Protein AF-A6EKZ0-F1 (afdb_monomer)

Mean predicted aligned error: 6.35 Å

Sequence (168 aa):
QKTTLLVQIADNSGLIAPSYLLTVKDGGLEVLSFYRPSAGAQDERYSRGINRVGGAGYLVDNDFFVTNVNAKVYLVKRQKDEERIQGHFLMMSPDRQTIAFLIGDSIYQVHYTTDDTYVQKLAVNAPKQIPAVYEWIQENYAFEKNKKGISFLKYKDDDRVVDISEFK

Nearest PDB structures (foldseek):
  8qqu-assembly1_D  TM=7.108E-01  e=2.673E+00  Escherichia coli
  2j04-assembly2_C  TM=3.891E-01  e=1.428E-01  Saccharomyces cerevisiae
  6p2o-assembly2_B  TM=4.519E-01  e=8.664E-01  Streptomyces rapamycinicus NRRL 5491
  5fkt-assembly1_A  TM=3.883E-01  e=4.407E-01  Cellvibrio japonicus Ueda107
  5cux-assembly1_A  TM=1.958E-01  e=2.526E+00  Trypanosoma cruzi

Solvent-accessible surface area (backbone atoms only — not comparable to full-atom values): 10052 Å² total; per-residue (Å²): 126,82,50,74,46,83,47,64,54,91,67,88,85,82,62,76,45,60,33,36,42,42,35,40,49,97,91,41,82,46,79,44,73,73,76,76,88,61,74,36,94,48,43,79,81,39,30,75,35,80,40,74,55,77,89,55,22,33,33,38,36,57,41,32,38,31,35,64,88,78,63,51,74,32,66,40,69,46,90,44,88,57,24,52,41,72,29,47,82,67,52,63,38,97,86,62,52,19,44,33,23,43,36,92,69,26,36,45,32,31,26,46,88,76,64,50,68,50,77,36,72,57,62,93,84,57,60,88,51,67,73,56,33,55,58,50,44,68,74,41,39,41,75,44,63,47,99,85,67,52,52,42,72,38,81,54,66,90,82,64,81,73,64,77,79,77,79,116

Structure (mmCIF, N/CA/C/O backbone):
data_AF-A6EKZ0-F1
#
_entry.id   AF-A6EKZ0-F1
#
loop_
_atom_site.group_PDB
_atom_site.id
_atom_site.type_symbol
_atom_site.label_atom_id
_atom_site.label_alt_id
_atom_site.label_comp_id
_atom_site.label_asym_id
_atom_site.label_entity_id
_atom_site.label_seq_id
_atom_site.pdbx_PDB_ins_code
_atom_site.Cartn_x
_atom_site.Cartn_y
_atom_site.Cartn_z
_atom_site.occupancy
_atom_site.B_iso_or_equiv
_atom_site.auth_seq_id
_atom_site.auth_comp_id
_atom_site.auth_asym_id
_atom_site.auth_atom_id
_atom_site.pdbx_PDB_model_num
ATOM 1 N N . GLN A 1 1 ? -21.443 10.760 20.482 1.00 54.19 1 GLN A N 1
ATOM 2 C CA . GLN A 1 1 ? -20.322 11.152 19.600 1.00 54.19 1 GLN A CA 1
ATOM 3 C C . GLN A 1 1 ? -19.474 9.910 19.363 1.00 54.19 1 GLN A C 1
ATOM 5 O O . GLN A 1 1 ? -19.181 9.235 20.339 1.00 54.19 1 GLN A O 1
ATOM 10 N N . LYS A 1 2 ? -19.170 9.554 18.109 1.00 73.75 2 LYS A N 1
ATOM 11 C CA . LYS A 1 2 ? -18.222 8.472 17.792 1.00 73.75 2 LYS A CA 1
ATOM 12 C C . LYS A 1 2 ? -16.896 9.141 17.460 1.00 73.75 2 LYS A C 1
ATOM 14 O O . LYS A 1 2 ? -16.827 9.858 16.466 1.00 73.75 2 LYS A O 1
ATOM 19 N N . THR A 1 3 ? -15.904 8.972 18.321 1.00 84.38 3 THR A N 1
ATOM 20 C CA . THR A 1 3 ? -14.565 9.533 18.121 1.00 84.38 3 THR A CA 1
ATOM 21 C C . THR A 1 3 ? -13.606 8.377 17.927 1.00 84.38 3 THR A C 1
ATOM 23 O O . THR A 1 3 ? -13.575 7.471 18.759 1.00 84.38 3 THR A O 1
ATOM 26 N N . THR A 1 4 ? -12.831 8.426 16.848 1.00 90.19 4 THR A N 1
ATOM 27 C CA . THR A 1 4 ? -11.786 7.449 16.551 1.00 90.19 4 THR A CA 1
ATOM 28 C C . THR A 1 4 ? -10.456 8.172 16.379 1.00 90.19 4 THR A C 1
ATOM 30 O O . THR A 1 4 ? -10.391 9.191 15.694 1.00 90.19 4 THR A O 1
ATOM 33 N N . LEU A 1 5 ? -9.402 7.645 16.997 1.00 92.56 5 LEU A N 1
ATOM 34 C CA . LEU A 1 5 ? -8.040 8.155 16.920 1.00 92.56 5 LEU A CA 1
ATOM 35 C C . LEU A 1 5 ? -7.134 7.082 16.318 1.00 92.56 5 LEU A C 1
ATOM 37 O O . LEU A 1 5 ? -7.111 5.952 16.798 1.00 92.56 5 LEU A O 1
ATOM 41 N N . LEU A 1 6 ? -6.371 7.451 15.291 1.00 94.50 6 LEU A N 1
ATOM 42 C CA . LEU A 1 6 ? -5.232 6.675 14.811 1.00 94.50 6 LEU A CA 1
ATOM 43 C C . LEU A 1 6 ? -3.985 7.207 15.520 1.00 94.50 6 LEU A C 1
ATOM 45 O O . LEU A 1 6 ? -3.643 8.379 15.361 1.00 94.50 6 LEU A O 1
ATOM 49 N N . VAL A 1 7 ? -3.341 6.370 16.329 1.00 94.06 7 VAL A N 1
ATOM 50 C CA . VAL A 1 7 ? -2.211 6.764 17.178 1.00 94.06 7 VAL A CA 1
ATOM 51 C C . VAL A 1 7 ? -1.032 5.825 16.982 1.00 94.06 7 VAL A C 1
ATOM 53 O O . VAL A 1 7 ? -1.213 4.639 16.719 1.00 94.06 7 VAL A O 1
ATOM 56 N N . GLN A 1 8 ? 0.174 6.349 17.160 1.00 92.19 8 GLN A N 1
ATOM 57 C CA . GLN A 1 8 ? 1.407 5.574 17.224 1.00 92.19 8 GLN A CA 1
ATOM 58 C C . GLN A 1 8 ? 2.118 5.938 18.517 1.00 92.19 8 GLN A C 1
ATOM 60 O O . GLN A 1 8 ? 2.215 7.116 18.869 1.00 92.19 8 GLN A O 1
ATOM 65 N N . ILE A 1 9 ? 2.563 4.923 19.250 1.00 88.44 9 ILE A N 1
ATOM 66 C CA . ILE A 1 9 ? 3.301 5.139 20.493 1.00 88.44 9 ILE A CA 1
ATOM 67 C C . ILE A 1 9 ? 4.685 5.674 20.126 1.00 88.44 9 ILE A C 1
ATOM 69 O O . ILE A 1 9 ? 5.324 5.158 19.217 1.00 88.44 9 ILE A O 1
ATOM 73 N N . ALA A 1 10 ? 5.149 6.719 20.810 1.00 79.62 10 ALA A N 1
ATOM 74 C CA . ALA A 1 10 ? 6.532 7.150 20.667 1.00 79.62 10 ALA A CA 1
ATOM 75 C C . ALA A 1 10 ? 7.446 6.070 21.261 1.00 79.62 10 ALA A C 1
ATOM 77 O O . ALA A 1 10 ? 7.316 5.737 22.438 1.00 79.62 10 ALA A O 1
ATOM 78 N N . ASP A 1 11 ? 8.348 5.527 20.450 1.00 73.81 11 ASP A N 1
ATOM 79 C CA . ASP A 1 11 ? 9.315 4.522 20.876 1.00 73.81 11 ASP A CA 1
ATOM 80 C C . ASP A 1 11 ? 10.731 4.958 20.488 1.00 73.81 11 ASP A C 1
ATOM 82 O O . ASP A 1 11 ? 10.964 5.444 19.382 1.00 73.81 11 ASP A O 1
ATOM 86 N N . ASN A 1 12 ? 11.663 4.778 21.421 1.00 69.94 12 ASN A N 1
ATOM 87 C CA . ASN A 1 12 ? 13.087 5.073 21.263 1.00 69.94 12 ASN A CA 1
ATOM 88 C C . ASN A 1 12 ? 13.944 3.793 21.291 1.00 69.94 12 ASN A C 1
ATOM 90 O O . ASN A 1 12 ? 15.169 3.882 21.313 1.00 69.94 12 ASN A O 1
ATOM 94 N N . SER A 1 13 ? 13.324 2.607 21.318 1.00 74.06 13 SER A N 1
ATOM 95 C CA . SER A 1 13 ? 14.017 1.313 21.372 1.00 74.06 13 SER A CA 1
ATOM 96 C C . SER A 1 13 ? 14.694 0.913 20.053 1.00 74.06 13 SER A C 1
ATOM 98 O O . SER A 1 13 ? 15.506 -0.009 20.035 1.00 74.06 13 SER A O 1
ATOM 100 N N . GLY A 1 14 ? 14.361 1.598 18.953 1.00 66.19 14 GLY A N 1
ATOM 101 C CA . GLY A 1 14 ? 14.776 1.235 17.596 1.00 66.19 14 GLY A CA 1
ATOM 102 C C . GLY A 1 14 ? 13.864 0.202 16.924 1.00 66.19 14 GLY A C 1
ATOM 103 O O . GLY A 1 14 ? 14.027 -0.050 15.734 1.00 66.19 14 GLY A O 1
ATOM 104 N N . LEU A 1 15 ? 12.886 -0.354 17.648 1.00 71.44 15 LEU A N 1
ATOM 105 C CA . LEU A 1 15 ? 11.863 -1.234 17.087 1.00 71.44 15 LEU A CA 1
ATOM 106 C C . LEU A 1 15 ? 10.791 -0.433 16.331 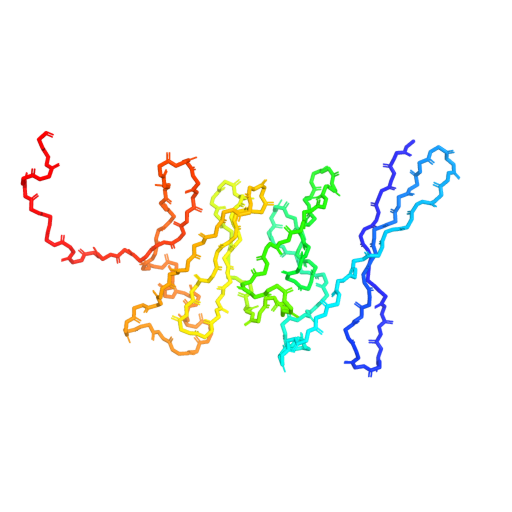1.00 71.44 15 LEU A C 1
ATOM 108 O O . LEU A 1 15 ? 10.617 0.773 16.522 1.00 71.44 15 LEU A O 1
ATOM 112 N N . ILE A 1 16 ? 10.043 -1.123 15.466 1.00 75.75 16 ILE A N 1
ATOM 113 C CA . ILE A 1 16 ? 8.890 -0.536 14.775 1.00 75.75 16 ILE A CA 1
ATOM 114 C C . ILE A 1 16 ? 7.829 -0.203 15.824 1.00 75.75 16 ILE A C 1
ATOM 116 O O . ILE A 1 16 ? 7.236 -1.091 16.441 1.00 75.75 16 ILE A O 1
ATOM 120 N N . ALA A 1 17 ? 7.602 1.091 16.022 1.00 84.12 17 ALA A N 1
ATOM 121 C CA . ALA A 1 17 ? 6.702 1.569 17.050 1.00 84.12 17 ALA A CA 1
ATOM 122 C C . ALA A 1 17 ? 5.248 1.136 16.768 1.00 84.12 17 ALA A C 1
ATOM 124 O O . ALA A 1 17 ? 4.742 1.344 15.659 1.00 84.12 17 ALA A O 1
ATOM 125 N N . PRO A 1 18 ? 4.537 0.567 17.756 1.00 89.25 18 PRO A N 1
ATOM 126 C CA . PRO A 1 18 ? 3.206 0.029 17.534 1.00 89.25 18 PRO A CA 1
ATOM 127 C C . PRO A 1 18 ? 2.185 1.143 17.286 1.00 89.25 18 PRO A C 1
ATOM 129 O O . PRO A 1 18 ? 2.194 2.195 17.936 1.00 89.25 18 PRO A O 1
ATOM 132 N N . SER A 1 19 ? 1.261 0.866 16.367 1.00 94.31 19 SER A N 1
ATOM 133 C CA . SER A 1 19 ? 0.150 1.752 16.023 1.00 94.31 19 SER A CA 1
ATOM 134 C C . SER A 1 19 ? -1.188 1.142 16.436 1.00 94.31 19 SER A C 1
ATOM 136 O O . SER A 1 19 ? -1.370 -0.078 16.391 1.00 94.31 19 SER A O 1
ATOM 138 N N . TYR A 1 20 ? -2.146 1.993 16.803 1.00 94.69 20 TYR A N 1
ATOM 139 C CA . TYR A 1 20 ? -3.470 1.589 17.273 1.00 94.69 20 TYR A CA 1
ATOM 140 C C . TYR A 1 20 ? -4.582 2.457 16.690 1.00 94.69 20 TYR A C 1
ATOM 142 O O . TYR A 1 20 ? -4.389 3.640 16.403 1.00 94.69 20 TYR A O 1
ATOM 150 N N . LEU A 1 21 ? -5.772 1.870 16.579 1.00 94.00 21 LEU A N 1
ATOM 151 C CA . LEU A 1 21 ? -7.025 2.584 16.381 1.00 94.00 21 LEU A CA 1
ATOM 152 C C . LEU A 1 21 ? -7.808 2.561 17.697 1.00 94.00 21 LEU A C 1
ATOM 154 O O . LEU A 1 21 ? -8.184 1.493 18.178 1.00 94.00 21 LEU A O 1
ATOM 158 N N . LEU A 1 22 ? -8.045 3.732 18.280 1.00 94.31 22 LEU A N 1
ATOM 159 C CA . LEU A 1 22 ? -8.788 3.901 19.528 1.00 94.31 22 LEU A CA 1
ATOM 160 C C . LEU A 1 22 ? -10.160 4.476 19.205 1.00 94.31 22 LEU A C 1
ATOM 162 O O . LEU A 1 22 ? -10.233 5.572 18.659 1.00 94.31 22 LEU A O 1
ATOM 166 N N . THR A 1 23 ? -11.242 3.780 19.537 1.00 91.62 23 THR A N 1
ATOM 167 C CA . THR A 1 23 ? -12.609 4.251 19.285 1.00 91.62 23 THR A CA 1
ATOM 168 C C . THR A 1 23 ? -13.395 4.332 20.581 1.00 91.62 23 THR A C 1
ATOM 170 O O . THR A 1 23 ? -13.457 3.366 21.331 1.00 91.62 23 THR A O 1
ATOM 173 N N . VAL A 1 24 ? -14.035 5.475 20.832 1.00 90.56 24 VAL A N 1
ATOM 174 C CA . VAL A 1 24 ? -14.997 5.621 21.929 1.00 90.56 24 VAL A CA 1
ATOM 175 C C . VAL A 1 24 ? -16.405 5.486 21.367 1.00 90.56 24 VAL A C 1
ATOM 177 O O . VAL A 1 24 ? -16.838 6.300 20.540 1.00 90.56 24 VAL A O 1
ATOM 180 N N . LYS A 1 25 ? -17.122 4.457 21.817 1.00 87.44 25 LYS A N 1
ATOM 181 C CA . LYS A 1 25 ? -18.486 4.146 21.388 1.00 87.44 25 LYS A CA 1
ATOM 182 C C . LYS A 1 25 ? -19.306 3.672 22.586 1.00 87.44 25 LYS A C 1
ATOM 184 O O . LYS A 1 25 ? -18.864 2.822 23.344 1.00 87.44 25 LYS A O 1
ATOM 189 N N . ASP A 1 26 ? -20.491 4.256 22.758 1.00 87.56 26 ASP A N 1
ATOM 190 C CA . ASP A 1 26 ? -21.459 3.888 23.804 1.00 87.56 26 ASP A CA 1
ATOM 191 C C . ASP A 1 26 ? -20.865 3.878 25.232 1.00 87.56 26 ASP A C 1
ATOM 193 O O . ASP A 1 26 ? -21.242 3.079 26.081 1.00 87.56 26 ASP A O 1
ATOM 197 N N . GLY A 1 27 ? -19.910 4.781 25.496 1.00 85.62 27 GLY A N 1
ATOM 198 C CA . GLY A 1 27 ? -19.204 4.889 26.780 1.00 85.62 27 GLY A CA 1
ATOM 199 C C . GLY A 1 27 ? -18.043 3.904 26.967 1.00 85.62 27 GLY A C 1
ATOM 200 O O . GLY A 1 27 ? -17.308 4.031 27.943 1.00 85.62 27 GLY A O 1
ATOM 201 N N . GLY A 1 28 ? -17.839 2.968 26.035 1.00 89.62 28 GLY A N 1
ATOM 202 C CA . GLY A 1 28 ? -16.710 2.039 26.011 1.00 89.62 28 GLY A CA 1
ATOM 203 C C . GLY A 1 28 ? -15.552 2.527 25.138 1.00 89.62 28 GLY A C 1
ATOM 204 O O . GLY A 1 28 ? -15.761 3.213 24.134 1.00 89.62 28 GLY A O 1
ATOM 205 N N . LEU A 1 29 ? -14.328 2.154 25.524 1.00 91.81 29 LEU A N 1
ATOM 206 C CA . LEU A 1 29 ? -13.119 2.314 24.716 1.00 91.81 29 LEU A CA 1
ATOM 207 C C . LEU A 1 29 ? -12.801 0.988 24.016 1.00 91.81 29 LEU A C 1
ATOM 209 O O . LEU A 1 29 ? -12.522 -0.014 24.670 1.00 91.81 29 LEU A O 1
ATOM 213 N N . GLU A 1 30 ? -12.797 1.006 22.690 1.00 92.19 30 GLU A N 1
ATOM 214 C CA . GLU A 1 30 ? -12.323 -0.082 21.841 1.00 92.19 30 GLU A CA 1
ATOM 215 C C . GLU A 1 30 ? -10.915 0.249 21.335 1.00 92.19 30 GLU A C 1
ATOM 217 O O . GLU A 1 30 ? -10.657 1.356 20.856 1.00 92.19 30 GLU A O 1
ATOM 222 N N . VAL A 1 31 ? -9.999 -0.713 21.433 1.00 92.25 31 VAL A N 1
ATOM 223 C CA . VAL A 1 31 ? -8.599 -0.576 21.013 1.00 92.25 31 VAL A CA 1
ATOM 224 C C . VAL A 1 31 ? -8.287 -1.676 20.008 1.00 92.25 31 VAL A C 1
ATOM 226 O O . VAL A 1 31 ? -8.390 -2.857 20.329 1.00 92.25 31 VAL A O 1
ATOM 229 N N . LEU A 1 32 ? -7.880 -1.296 18.800 1.00 91.44 32 LEU A N 1
ATOM 230 C CA . LEU A 1 32 ? -7.403 -2.215 17.767 1.00 91.44 32 LEU A CA 1
ATOM 231 C C . LEU A 1 32 ? -5.911 -1.983 17.547 1.00 91.44 32 LEU A C 1
ATOM 233 O O . LEU A 1 32 ? -5.493 -0.852 17.318 1.00 91.44 32 LEU A O 1
ATOM 237 N N . SER A 1 33 ? -5.111 -3.045 17.606 1.00 93.00 33 SER A N 1
ATOM 238 C CA . SER A 1 33 ? -3.682 -2.987 17.289 1.00 93.00 33 SER A CA 1
ATOM 239 C C . SER A 1 33 ? -3.453 -3.237 15.799 1.00 93.00 33 SER A C 1
ATOM 241 O O . SER A 1 33 ? -3.989 -4.195 15.240 1.00 93.00 33 SER A O 1
ATOM 243 N N . PHE A 1 34 ? -2.632 -2.404 15.158 1.00 94.19 34 PHE A N 1
ATOM 244 C CA . PHE A 1 34 ? -2.152 -2.632 13.795 1.00 94.19 34 PHE A CA 1
ATOM 245 C C . PHE A 1 34 ? -0.931 -3.551 13.817 1.00 94.19 34 PHE A C 1
ATOM 247 O O . PHE A 1 34 ? 0.200 -3.123 13.591 1.00 94.19 34 PHE A O 1
ATOM 254 N N . TYR A 1 35 ? -1.163 -4.828 14.111 1.00 92.38 35 TYR A N 1
ATOM 255 C CA . TYR A 1 35 ? -0.107 -5.831 14.168 1.00 92.38 35 TYR A CA 1
ATOM 256 C C . TYR A 1 35 ? -0.419 -7.022 13.266 1.00 92.38 35 TYR A C 1
ATOM 258 O O . TYR A 1 35 ? -1.477 -7.643 13.357 1.00 92.38 35 TYR A O 1
ATOM 266 N N . ARG A 1 36 ? 0.544 -7.353 12.408 1.00 92.12 36 ARG A N 1
ATOM 267 C CA . ARG A 1 36 ? 0.584 -8.581 11.618 1.00 92.12 36 ARG A CA 1
ATOM 268 C C . ARG A 1 36 ? 2.037 -9.070 11.606 1.00 92.12 36 ARG A C 1
ATOM 270 O O . ARG A 1 36 ? 2.900 -8.299 11.186 1.00 92.12 36 ARG A O 1
ATOM 277 N N . PRO A 1 37 ? 2.332 -10.310 12.039 1.00 93.06 37 PRO A N 1
ATOM 278 C CA . PRO A 1 37 ? 3.693 -10.841 12.017 1.00 93.06 37 PRO A CA 1
ATOM 279 C C . PRO A 1 37 ? 4.321 -10.761 10.623 1.00 93.06 37 PRO A C 1
ATOM 281 O O . PRO A 1 37 ? 3.630 -10.908 9.609 1.00 93.06 37 PRO A O 1
ATOM 284 N N . SER A 1 38 ? 5.626 -10.518 10.570 1.00 94.12 38 SER A N 1
ATOM 285 C CA . SER A 1 38 ? 6.392 -10.434 9.331 1.00 94.12 38 SER A CA 1
ATOM 286 C C . SER A 1 38 ? 7.809 -10.955 9.554 1.00 94.12 38 SER A C 1
ATOM 288 O O . SER A 1 38 ? 8.370 -10.784 10.636 1.00 94.12 38 SER A O 1
ATOM 290 N N . ALA A 1 39 ? 8.354 -11.609 8.533 1.00 95.06 39 ALA A N 1
ATOM 291 C CA . ALA A 1 39 ? 9.729 -12.096 8.465 1.00 95.06 39 ALA A CA 1
ATOM 292 C C . ALA A 1 39 ? 10.537 -11.371 7.369 1.00 95.06 39 ALA A C 1
ATOM 294 O O . ALA A 1 39 ? 11.536 -11.893 6.873 1.00 95.06 39 ALA A O 1
ATOM 295 N N . GLY A 1 40 ? 10.090 -10.180 6.954 1.00 93.81 40 GLY A N 1
ATOM 296 C CA . GLY A 1 40 ? 10.721 -9.402 5.894 1.00 93.81 40 GLY A CA 1
ATOM 297 C C . GLY A 1 40 ? 12.093 -8.877 6.310 1.00 93.81 40 GLY A C 1
ATOM 298 O O . GLY A 1 40 ? 12.237 -8.173 7.307 1.00 93.81 40 GLY A O 1
ATOM 299 N N . ALA A 1 41 ? 13.117 -9.177 5.509 1.00 93.81 41 ALA A N 1
ATOM 300 C CA . ALA A 1 41 ? 14.505 -8.832 5.825 1.00 93.81 41 ALA A CA 1
ATOM 301 C C . ALA A 1 41 ? 14.781 -7.317 5.919 1.00 93.81 41 ALA A C 1
ATOM 303 O O . ALA A 1 41 ? 15.800 -6.914 6.475 1.00 93.81 41 ALA A O 1
ATOM 304 N N . GLN A 1 42 ? 13.916 -6.472 5.352 1.00 93.00 42 GLN A N 1
ATOM 305 C CA . GLN A 1 42 ? 14.026 -5.012 5.385 1.00 93.00 42 GLN A CA 1
ATOM 306 C C . GLN A 1 42 ? 12.801 -4.354 6.043 1.00 93.00 42 GLN A C 1
ATOM 308 O O . GLN A 1 42 ? 12.520 -3.183 5.778 1.00 93.00 42 GLN A O 1
ATOM 313 N N . ASP A 1 43 ? 12.088 -5.065 6.925 1.00 90.56 43 ASP A N 1
ATOM 314 C CA . ASP A 1 43 ? 10.907 -4.531 7.612 1.00 90.56 43 ASP A CA 1
ATOM 315 C C . ASP A 1 43 ? 11.199 -3.205 8.318 1.00 90.56 43 ASP A C 1
ATOM 317 O O . ASP A 1 43 ? 10.449 -2.253 8.129 1.00 90.56 43 ASP A O 1
ATOM 321 N N . GLU A 1 44 ? 12.315 -3.083 9.039 1.00 87.44 44 GLU A N 1
ATOM 322 C CA . GLU A 1 44 ? 12.714 -1.835 9.714 1.00 87.44 44 GLU A CA 1
ATOM 323 C C . GLU A 1 44 ? 12.912 -0.660 8.742 1.00 87.44 44 GLU A C 1
ATOM 325 O O . GLU A 1 44 ? 12.660 0.503 9.063 1.00 87.44 44 GLU A O 1
ATOM 330 N N . ARG A 1 45 ? 13.352 -0.946 7.512 1.00 89.25 45 ARG A N 1
ATOM 331 C CA . ARG A 1 45 ? 13.592 0.083 6.497 1.00 89.25 45 ARG A CA 1
ATOM 332 C C . ARG A 1 45 ? 12.285 0.646 5.948 1.00 89.25 45 ARG A C 1
ATOM 334 O O . ARG A 1 45 ? 12.228 1.853 5.674 1.00 89.25 45 ARG A O 1
ATOM 341 N N . TYR A 1 46 ? 11.285 -0.213 5.751 1.00 90.38 46 TYR A N 1
ATOM 342 C CA . TYR A 1 46 ? 10.044 0.108 5.040 1.00 90.38 46 TYR A CA 1
ATOM 343 C C . TYR A 1 46 ? 8.830 0.312 5.960 1.00 90.38 46 TYR A C 1
ATOM 345 O O . TYR A 1 46 ? 7.880 0.983 5.562 1.00 90.38 46 TYR A O 1
ATOM 353 N N . SER A 1 47 ? 8.885 -0.169 7.202 1.00 86.44 47 SER A N 1
ATOM 354 C CA . SER A 1 47 ? 7.849 0.006 8.229 1.00 86.44 47 SER A CA 1
ATOM 355 C C . SER A 1 47 ? 8.135 1.269 9.037 1.00 86.44 47 SER A C 1
ATOM 357 O O . SER A 1 47 ? 8.871 1.258 10.021 1.00 86.44 47 SER A O 1
ATOM 359 N N . ARG A 1 48 ? 7.622 2.404 8.558 1.00 82.00 48 ARG A N 1
ATOM 360 C CA . ARG A 1 48 ? 7.876 3.734 9.143 1.00 82.00 48 ARG A CA 1
ATOM 361 C C . ARG A 1 48 ? 6.739 4.220 10.047 1.00 82.00 48 ARG A C 1
ATOM 363 O O . ARG A 1 48 ? 6.648 5.415 10.313 1.00 82.00 48 ARG A O 1
ATOM 370 N N . GLY A 1 49 ? 5.876 3.318 10.502 1.00 89.94 49 GLY A N 1
ATOM 371 C CA . GLY A 1 49 ? 4.675 3.632 11.258 1.00 89.94 49 GLY A CA 1
ATOM 372 C C . GLY A 1 49 ? 3.573 4.204 10.372 1.00 89.94 49 GLY A C 1
ATOM 373 O O . GLY A 1 49 ? 3.311 3.714 9.268 1.00 89.94 49 GLY A O 1
ATOM 374 N N . ILE A 1 50 ? 2.912 5.250 10.863 1.00 93.12 50 ILE A N 1
ATOM 375 C CA . ILE A 1 50 ? 1.804 5.920 10.181 1.00 93.12 50 ILE A CA 1
ATOM 376 C C . ILE A 1 50 ? 2.340 6.892 9.123 1.00 93.12 50 ILE A C 1
ATOM 378 O O . ILE A 1 50 ? 2.922 7.930 9.436 1.00 93.12 50 ILE A O 1
ATOM 382 N N . ASN A 1 51 ? 2.052 6.609 7.855 1.00 92.19 51 ASN A N 1
ATOM 383 C CA . ASN A 1 51 ? 2.355 7.474 6.722 1.00 92.19 51 ASN A CA 1
ATOM 384 C C . ASN A 1 51 ? 1.062 8.012 6.095 1.00 92.19 51 ASN A C 1
ATOM 386 O O . ASN A 1 51 ? 0.180 7.251 5.701 1.00 92.19 51 ASN A O 1
ATOM 390 N N . ARG A 1 52 ? 0.927 9.335 5.978 1.00 92.44 52 ARG A N 1
ATOM 391 C CA . ARG A 1 52 ? -0.226 9.948 5.310 1.00 92.44 52 ARG A CA 1
ATOM 392 C C . ARG A 1 52 ? -0.061 9.870 3.792 1.00 92.44 52 ARG A C 1
ATOM 394 O O . ARG A 1 52 ? 0.799 10.533 3.222 1.00 92.44 52 ARG A O 1
ATOM 401 N N . VAL A 1 53 ? -0.973 9.173 3.120 1.00 90.81 53 VAL A N 1
ATOM 402 C CA . VAL A 1 53 ? -0.979 9.038 1.655 1.00 90.81 53 VAL A CA 1
ATOM 403 C C . VAL A 1 53 ? -1.990 10.010 1.034 1.00 90.81 53 VAL A C 1
ATOM 405 O O . VAL A 1 53 ? -3.108 9.678 0.632 1.00 90.81 53 VAL A O 1
ATOM 408 N N . GLY A 1 54 ? -1.596 11.285 1.018 1.00 82.25 54 GLY A N 1
ATOM 409 C CA . GLY A 1 54 ? -2.392 12.384 0.471 1.00 82.25 54 GLY A CA 1
ATOM 410 C C . GLY A 1 54 ? -3.723 12.606 1.205 1.00 82.25 54 GLY A C 1
ATOM 411 O O . GLY A 1 54 ? -3.789 12.645 2.436 1.00 82.25 54 GLY A O 1
ATOM 412 N N . GLY A 1 55 ? -4.798 12.807 0.435 1.00 86.50 55 GLY A N 1
ATOM 413 C CA . GLY A 1 55 ? -6.164 12.967 0.954 1.00 86.50 55 GLY A CA 1
ATOM 414 C C . GLY A 1 55 ? -6.951 11.659 1.093 1.00 86.50 55 GLY A C 1
ATOM 415 O O . GLY A 1 55 ? -8.106 11.700 1.513 1.00 86.50 55 GLY A O 1
ATOM 416 N N . ALA A 1 56 ? -6.371 10.519 0.702 1.00 90.19 56 ALA A N 1
ATOM 417 C CA . ALA A 1 56 ? -7.059 9.229 0.685 1.00 90.19 56 ALA A CA 1
ATOM 418 C C . ALA A 1 56 ? -7.125 8.586 2.077 1.00 90.19 56 ALA A C 1
ATOM 420 O O . ALA A 1 56 ? -8.160 8.043 2.471 1.00 90.19 56 ALA A O 1
ATOM 421 N N . GLY A 1 57 ? -6.030 8.663 2.830 1.00 94.94 57 GLY A N 1
ATOM 422 C CA . GLY A 1 57 ? -5.919 7.972 4.103 1.00 94.94 57 GLY A CA 1
ATOM 423 C C . GLY A 1 57 ? -4.495 7.891 4.622 1.00 94.94 57 GLY A C 1
ATOM 424 O O . GLY A 1 57 ? -3.630 8.700 4.277 1.00 94.94 57 GLY A O 1
ATOM 425 N N . TYR A 1 58 ? -4.281 6.880 5.448 1.00 95.88 58 TYR A N 1
ATOM 426 C CA . TYR A 1 58 ? -3.036 6.598 6.135 1.00 95.88 58 TYR A CA 1
ATOM 427 C C . TYR A 1 58 ? -2.627 5.160 5.854 1.00 95.88 58 TYR A C 1
ATOM 429 O O . TYR A 1 58 ? -3.435 4.242 5.964 1.00 95.88 58 TYR A O 1
ATOM 437 N N . LEU A 1 59 ? -1.371 4.967 5.490 1.00 96.06 59 LEU A N 1
ATOM 438 C CA . LEU A 1 59 ? -0.743 3.669 5.361 1.00 96.06 59 LEU A CA 1
ATOM 439 C C . LEU A 1 59 ? 0.038 3.396 6.646 1.00 96.06 59 LEU A C 1
ATOM 441 O O . LEU A 1 59 ? 0.873 4.207 7.032 1.00 96.06 59 LEU A O 1
ATOM 445 N N . VAL A 1 60 ? -0.239 2.281 7.310 1.00 96.00 60 VAL A N 1
ATOM 446 C CA . VAL A 1 60 ? 0.454 1.874 8.536 1.00 96.00 60 VAL A CA 1
ATOM 447 C C . VAL A 1 60 ? 1.377 0.721 8.187 1.00 96.00 60 VAL A C 1
ATOM 449 O O . VAL A 1 60 ? 0.916 -0.375 7.844 1.00 96.00 60 VAL A O 1
ATOM 452 N N . ASP A 1 61 ? 2.678 1.009 8.218 1.00 94.12 61 ASP A N 1
ATOM 453 C CA . ASP A 1 61 ? 3.762 0.064 7.939 1.00 94.12 61 ASP A CA 1
ATOM 454 C C . ASP A 1 61 ? 3.563 -0.752 6.644 1.00 94.12 61 ASP A C 1
ATOM 456 O O . ASP A 1 61 ? 3.875 -1.932 6.579 1.00 94.12 61 ASP A O 1
ATOM 460 N N . ASN A 1 62 ? 2.963 -0.176 5.605 1.00 95.12 62 ASN A N 1
ATOM 461 C CA . ASN A 1 62 ? 2.642 -0.866 4.347 1.00 95.12 62 ASN A CA 1
ATOM 462 C C . ASN A 1 62 ? 1.716 -2.104 4.441 1.00 95.12 62 ASN A C 1
ATOM 464 O O . ASN A 1 62 ? 1.491 -2.753 3.424 1.00 95.12 62 ASN A O 1
ATOM 468 N N . ASP A 1 63 ? 1.158 -2.430 5.609 1.00 95.75 63 ASP A N 1
ATOM 469 C CA . ASP A 1 63 ? 0.293 -3.610 5.805 1.00 95.75 63 ASP A CA 1
ATOM 470 C C . ASP A 1 63 ? -1.180 -3.247 5.949 1.00 95.75 63 ASP A C 1
ATOM 472 O O . ASP A 1 63 ? -2.058 -4.062 5.664 1.00 95.75 63 ASP A O 1
ATOM 476 N N . PHE A 1 64 ? -1.455 -2.037 6.427 1.00 96.75 64 PHE A N 1
ATOM 477 C CA . PHE A 1 64 ? -2.809 -1.581 6.685 1.00 96.75 64 PHE A CA 1
ATOM 478 C C . PHE A 1 64 ? -3.038 -0.243 6.011 1.00 96.75 64 PHE A C 1
ATOM 480 O O . PHE A 1 64 ? -2.217 0.666 6.120 1.00 96.75 64 PHE A O 1
ATOM 487 N N . PHE A 1 65 ? -4.185 -0.100 5.362 1.00 96.88 65 PHE A N 1
ATOM 488 C CA . PHE A 1 65 ? -4.644 1.172 4.836 1.00 96.88 65 PHE A CA 1
ATOM 489 C C . PHE A 1 65 ? -5.889 1.628 5.594 1.00 96.88 65 PHE A C 1
ATOM 491 O O . PHE A 1 65 ? -6.907 0.938 5.621 1.00 96.88 65 PHE A O 1
ATOM 498 N N . VAL A 1 66 ? -5.804 2.798 6.221 1.00 95.94 66 VAL A N 1
ATOM 499 C CA . VAL A 1 66 ? -6.888 3.430 6.974 1.00 95.94 66 VAL A CA 1
ATOM 500 C C . VAL A 1 66 ? -7.431 4.589 6.155 1.00 95.94 66 VAL A C 1
ATOM 502 O O . VAL A 1 66 ? -6.745 5.581 5.919 1.00 95.94 66 VAL A O 1
ATOM 505 N N . THR A 1 67 ? -8.678 4.480 5.715 1.00 94.00 67 THR A N 1
ATOM 506 C CA . THR A 1 67 ? -9.329 5.544 4.937 1.00 94.00 67 THR A CA 1
ATOM 507 C C . THR A 1 67 ? -9.621 6.779 5.792 1.00 94.00 67 THR A C 1
ATOM 509 O O . THR A 1 67 ? -10.040 6.675 6.943 1.00 94.00 67 THR A O 1
ATOM 512 N N . ASN A 1 68 ? -9.449 7.970 5.214 1.00 89.62 68 ASN A N 1
ATOM 513 C CA . ASN A 1 68 ? -9.583 9.227 5.959 1.00 89.62 68 ASN A CA 1
ATOM 514 C C . ASN A 1 68 ? -11.038 9.569 6.348 1.00 89.62 68 ASN A C 1
ATOM 516 O O . ASN A 1 68 ? -11.274 10.274 7.319 1.00 89.62 68 ASN A O 1
ATOM 520 N N . VAL A 1 69 ? -12.027 9.103 5.575 1.00 85.50 69 VAL A N 1
ATOM 521 C CA . VAL A 1 69 ? -13.427 9.557 5.710 1.00 85.50 69 VAL A CA 1
ATOM 522 C C . VAL A 1 69 ? -14.192 8.803 6.795 1.00 85.50 69 VAL A C 1
ATOM 524 O O . VAL A 1 69 ? -14.937 9.411 7.555 1.00 85.50 69 VAL A O 1
ATOM 527 N N . ASN A 1 70 ? -14.049 7.479 6.858 1.00 87.06 70 ASN A N 1
ATOM 528 C CA . ASN A 1 70 ? -14.825 6.635 7.773 1.00 87.06 70 ASN A CA 1
ATOM 529 C C . ASN A 1 70 ? -13.947 5.750 8.668 1.00 87.06 70 ASN A C 1
ATOM 531 O O . ASN A 1 70 ? -14.473 4.851 9.321 1.00 87.06 70 ASN A O 1
ATOM 535 N N . ALA A 1 71 ? -12.629 5.989 8.677 1.00 88.44 71 ALA A N 1
ATOM 536 C CA . ALA A 1 71 ? -11.645 5.213 9.427 1.00 88.44 71 ALA A CA 1
ATOM 537 C C . ALA A 1 71 ? -11.702 3.697 9.150 1.00 88.44 71 ALA A C 1
ATOM 539 O O . ALA A 1 71 ? -11.243 2.898 9.966 1.00 88.44 71 ALA A O 1
ATOM 540 N N . LYS A 1 72 ? -12.249 3.274 7.999 1.00 92.00 72 LYS A N 1
ATOM 541 C CA . LYS A 1 72 ? -12.257 1.861 7.622 1.00 92.00 72 LYS A CA 1
ATOM 542 C C . LYS A 1 72 ? -10.831 1.408 7.347 1.00 92.00 72 LYS A C 1
ATOM 544 O O . LYS A 1 72 ? -10.112 2.058 6.582 1.00 92.00 72 LYS A O 1
ATOM 549 N N . VAL A 1 73 ? -10.478 0.289 7.967 1.00 94.38 73 VAL A N 1
ATOM 550 C CA . VAL A 1 73 ? -9.186 -0.378 7.842 1.00 94.38 73 VAL A CA 1
ATOM 551 C C . VAL A 1 73 ? -9.280 -1.465 6.779 1.00 94.38 73 VAL A C 1
ATOM 553 O O . VAL A 1 73 ? -10.221 -2.259 6.777 1.00 94.38 73 VAL A O 1
ATOM 556 N N . TYR A 1 74 ? -8.288 -1.505 5.901 1.00 96.62 74 TYR A N 1
ATOM 557 C CA . TYR A 1 74 ? -8.076 -2.555 4.915 1.00 96.62 74 TYR A CA 1
ATOM 558 C C . TYR A 1 74 ? -6.717 -3.198 5.150 1.00 96.62 74 TYR A C 1
ATOM 560 O O . TYR A 1 74 ? -5.746 -2.497 5.441 1.00 96.62 74 TYR A O 1
ATOM 568 N N . LEU A 1 75 ? -6.647 -4.519 4.998 1.00 96.81 75 LEU A N 1
ATOM 569 C CA . LEU A 1 75 ? -5.368 -5.199 4.851 1.00 96.81 75 LEU A CA 1
ATOM 570 C C . LEU A 1 75 ? -4.846 -4.913 3.448 1.00 96.81 75 LEU A C 1
ATOM 572 O O . LEU A 1 75 ? -5.569 -5.059 2.468 1.00 96.81 75 LEU A O 1
ATOM 576 N N . VAL A 1 76 ? -3.593 -4.498 3.352 1.00 97.69 76 VAL A N 1
ATOM 577 C CA . VAL A 1 76 ? -2.907 -4.396 2.072 1.00 97.69 76 VAL A CA 1
ATOM 578 C C . VAL A 1 76 ? -2.326 -5.772 1.775 1.00 97.69 76 VAL A C 1
ATOM 580 O O . VAL A 1 76 ? -1.532 -6.312 2.549 1.00 97.69 76 VAL A O 1
ATOM 583 N N . LYS A 1 77 ? -2.742 -6.374 0.661 1.00 98.12 77 LYS A N 1
ATOM 584 C CA . LYS A 1 77 ? -2.206 -7.664 0.233 1.00 98.12 77 LYS A CA 1
ATOM 585 C C . LYS A 1 77 ? -0.700 -7.579 0.006 1.00 98.12 77 LYS A C 1
ATOM 587 O O . LYS A 1 77 ? -0.223 -6.834 -0.852 1.00 98.12 77 LYS A O 1
ATOM 592 N N . ARG A 1 78 ? 0.045 -8.381 0.763 1.00 97.56 78 ARG A N 1
ATOM 593 C CA . ARG A 1 78 ? 1.499 -8.486 0.650 1.00 97.56 78 ARG A CA 1
ATOM 594 C C . ARG A 1 78 ? 1.889 -9.154 -0.666 1.00 97.56 78 ARG A C 1
ATOM 596 O O . ARG A 1 78 ? 1.120 -9.928 -1.228 1.00 97.56 78 ARG A O 1
ATOM 603 N N . GLN A 1 79 ? 3.092 -8.849 -1.148 1.00 96.12 79 GLN A N 1
ATOM 604 C CA . GLN A 1 79 ? 3.652 -9.525 -2.321 1.00 96.12 79 GLN A CA 1
ATOM 605 C C . GLN A 1 79 ? 4.035 -10.979 -2.001 1.00 96.12 79 GLN A C 1
ATOM 607 O O . GLN A 1 79 ? 3.882 -11.855 -2.848 1.00 96.12 79 GLN A O 1
ATOM 612 N N . LYS A 1 80 ? 4.504 -11.217 -0.772 1.00 96.31 80 LYS A N 1
ATOM 613 C CA . LYS A 1 80 ? 4.715 -12.533 -0.165 1.00 96.31 80 LYS A CA 1
ATOM 614 C C . LYS A 1 80 ? 4.013 -12.538 1.186 1.00 96.31 80 LYS A C 1
ATOM 616 O O . LYS A 1 80 ? 4.148 -11.574 1.932 1.00 96.31 80 LYS A O 1
ATOM 621 N N . ASP A 1 81 ? 3.246 -13.567 1.510 1.00 95.06 81 ASP A N 1
ATOM 622 C CA . ASP A 1 81 ? 2.330 -13.515 2.657 1.00 95.06 81 ASP A CA 1
ATOM 623 C C . ASP A 1 81 ? 3.042 -13.360 4.010 1.00 95.06 81 ASP A C 1
ATOM 625 O O . ASP A 1 81 ? 2.516 -12.726 4.934 1.00 95.06 81 ASP A O 1
ATOM 629 N N . GLU A 1 82 ?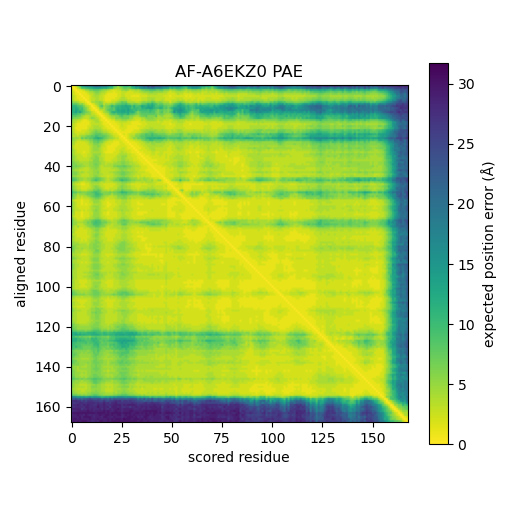 4.256 -13.890 4.102 1.00 96.31 82 GLU A N 1
ATOM 630 C CA . GLU A 1 82 ? 5.131 -13.887 5.267 1.00 96.31 82 GLU A CA 1
ATOM 631 C C . GLU A 1 82 ? 5.958 -12.604 5.428 1.00 96.31 82 GLU A C 1
ATOM 633 O O . GLU A 1 82 ? 6.447 -12.338 6.525 1.00 96.31 82 GLU A O 1
ATOM 638 N N . GLU A 1 83 ? 6.068 -11.772 4.389 1.00 95.12 83 GLU A N 1
ATOM 639 C CA . GLU A 1 83 ? 6.867 -10.542 4.405 1.00 95.12 83 GLU A CA 1
ATOM 640 C C . GLU A 1 83 ? 5.975 -9.317 4.217 1.00 95.12 83 GLU A C 1
ATOM 642 O O . GLU A 1 83 ? 5.209 -9.216 3.257 1.00 95.12 83 GLU A O 1
ATOM 647 N N . ARG A 1 84 ? 6.131 -8.315 5.082 1.00 95.06 84 ARG A N 1
ATOM 648 C CA . ARG A 1 84 ? 5.589 -6.981 4.827 1.00 95.06 84 ARG A CA 1
ATOM 649 C C . ARG A 1 84 ? 6.027 -6.486 3.456 1.00 95.06 84 ARG A C 1
ATOM 651 O O . ARG A 1 84 ? 7.043 -6.925 2.918 1.00 95.06 84 ARG A O 1
ATOM 658 N N . ILE A 1 85 ? 5.302 -5.540 2.873 1.00 96.75 85 ILE A N 1
ATOM 659 C CA . ILE A 1 85 ? 5.712 -4.995 1.576 1.00 96.75 85 ILE A CA 1
ATOM 660 C C . ILE A 1 85 ? 7.050 -4.257 1.734 1.00 96.75 85 ILE A C 1
ATOM 662 O O . ILE A 1 85 ? 7.115 -3.181 2.334 1.00 96.75 85 ILE A O 1
ATOM 666 N N . GLN A 1 86 ? 8.104 -4.840 1.154 1.00 95.81 86 GLN A N 1
ATOM 667 C CA . GLN A 1 86 ? 9.489 -4.357 1.187 1.00 95.81 86 GLN A CA 1
ATOM 668 C C . GLN A 1 86 ? 9.719 -3.231 0.161 1.00 95.81 86 GLN A C 1
ATOM 670 O O . GLN A 1 86 ? 10.595 -3.315 -0.699 1.00 95.81 86 GLN A O 1
ATOM 675 N N . GLY A 1 87 ? 8.870 -2.202 0.191 1.00 94.88 87 GLY A N 1
ATOM 676 C CA . GLY A 1 87 ? 8.834 -1.158 -0.829 1.00 94.88 87 GLY A CA 1
ATOM 677 C C . GLY A 1 87 ? 8.552 0.231 -0.285 1.00 94.88 87 GLY A C 1
ATOM 678 O O . GLY A 1 87 ? 7.952 0.408 0.775 1.00 94.88 87 GLY A O 1
ATOM 679 N N . HIS A 1 88 ? 8.959 1.240 -1.049 1.00 93.69 88 HIS A N 1
ATOM 680 C CA . HIS A 1 88 ? 8.572 2.619 -0.779 1.00 93.69 88 HIS A CA 1
ATOM 681 C C . HIS A 1 88 ? 7.188 2.890 -1.361 1.00 93.69 88 HIS A C 1
ATOM 683 O O . HIS A 1 88 ? 6.942 2.580 -2.526 1.00 93.69 88 HIS A O 1
ATOM 689 N N . PHE A 1 89 ? 6.294 3.502 -0.579 1.00 94.00 89 PHE A N 1
ATOM 690 C CA . PHE A 1 89 ? 5.051 4.048 -1.121 1.00 94.00 89 PHE A CA 1
ATOM 691 C C . PHE A 1 89 ? 5.377 5.020 -2.260 1.00 94.00 89 PHE A C 1
ATOM 693 O O . PHE A 1 89 ? 6.121 5.981 -2.068 1.00 94.00 89 PHE A O 1
ATOM 700 N N . LEU A 1 90 ? 4.831 4.750 -3.441 1.00 93.62 90 LEU A N 1
ATOM 701 C CA . LEU A 1 90 ? 5.089 5.516 -4.649 1.00 93.62 90 LEU A CA 1
ATOM 702 C C . LEU A 1 90 ? 3.997 6.570 -4.856 1.00 93.62 90 LEU A C 1
ATOM 704 O O . LEU A 1 90 ? 4.251 7.771 -4.825 1.00 93.62 90 LEU A O 1
ATOM 708 N N . MET A 1 91 ? 2.769 6.100 -5.065 1.00 94.19 91 MET A N 1
ATOM 709 C CA . MET A 1 91 ? 1.588 6.928 -5.288 1.00 94.19 91 MET A CA 1
ATOM 710 C C . MET A 1 91 ? 0.314 6.086 -5.172 1.00 94.19 91 MET A C 1
ATOM 712 O O . MET A 1 91 ? 0.366 4.862 -5.028 1.00 94.19 91 MET A O 1
ATOM 716 N N . MET A 1 92 ? -0.840 6.743 -5.265 1.00 95.69 92 MET A N 1
ATOM 717 C CA . MET A 1 92 ? -2.131 6.077 -5.429 1.00 95.69 92 MET A CA 1
ATOM 718 C C . MET A 1 92 ? -2.705 6.337 -6.818 1.00 95.69 92 MET A C 1
ATOM 720 O O . MET A 1 92 ? -2.393 7.350 -7.442 1.00 95.69 92 MET A O 1
ATOM 724 N N . SER A 1 93 ? -3.588 5.448 -7.268 1.00 95.88 93 SER A N 1
ATOM 725 C CA . SER A 1 93 ? -4.407 5.685 -8.456 1.00 95.88 93 SER A CA 1
ATOM 726 C C . SER A 1 93 ? -5.302 6.925 -8.304 1.00 95.88 93 SER A C 1
ATOM 728 O O . SER A 1 93 ? -5.625 7.324 -7.180 1.00 95.88 93 SER A O 1
ATOM 730 N N . PRO A 1 94 ? -5.768 7.528 -9.417 1.00 93.94 94 PRO A N 1
ATOM 731 C CA . PRO A 1 94 ? -6.642 8.702 -9.380 1.00 93.94 94 PRO A CA 1
ATOM 732 C C . PRO A 1 94 ? -7.951 8.473 -8.613 1.00 93.94 94 PRO A C 1
ATOM 734 O O . PRO A 1 94 ? -8.428 9.366 -7.917 1.00 93.94 94 PRO A O 1
ATOM 737 N N . ASP A 1 95 ? -8.506 7.260 -8.698 1.00 94.25 95 ASP A N 1
ATOM 738 C CA . ASP A 1 95 ? -9.689 6.829 -7.937 1.00 94.25 95 ASP A CA 1
ATOM 739 C C . ASP A 1 95 ? -9.381 6.474 -6.471 1.00 94.25 95 ASP A C 1
ATOM 741 O O . ASP A 1 95 ? -10.297 6.210 -5.693 1.00 94.25 95 ASP A O 1
ATOM 745 N N . ARG A 1 96 ? -8.102 6.525 -6.073 1.00 94.75 96 ARG A N 1
ATOM 746 C CA . ARG A 1 96 ? -7.595 6.246 -4.725 1.00 94.75 96 ARG A CA 1
ATOM 747 C C . ARG A 1 96 ? -7.923 4.838 -4.235 1.00 94.75 96 ARG A C 1
ATOM 749 O O . ARG A 1 96 ?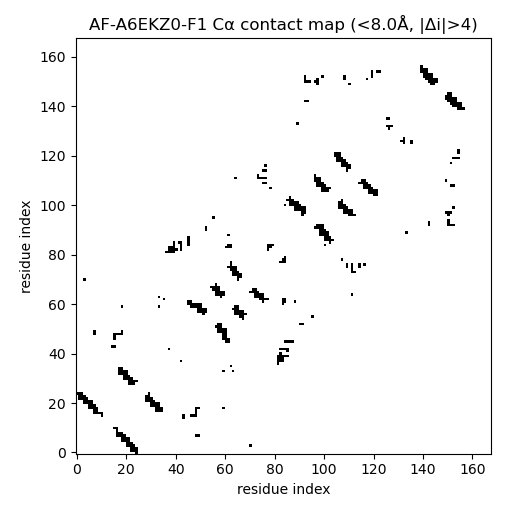 -8.090 4.651 -3.030 1.00 94.75 96 ARG A O 1
ATOM 756 N N . GLN A 1 97 ? -8.018 3.859 -5.133 1.00 95.50 97 GLN A N 1
ATOM 757 C CA . GLN A 1 97 ? -8.295 2.460 -4.780 1.00 95.50 97 GLN A CA 1
ATOM 758 C C . GLN A 1 97 ? -7.089 1.528 -4.949 1.00 95.50 97 GLN A C 1
ATOM 760 O O . GLN A 1 97 ? -7.052 0.466 -4.331 1.00 95.50 97 GLN A O 1
ATOM 765 N N . THR A 1 98 ? -6.073 1.944 -5.706 1.00 97.88 98 THR A N 1
ATOM 766 C CA . THR A 1 98 ? -4.823 1.204 -5.894 1.00 97.88 98 THR A CA 1
ATOM 767 C C . THR A 1 98 ? -3.665 1.946 -5.241 1.00 97.88 98 THR A C 1
ATOM 769 O O . THR A 1 98 ? -3.488 3.145 -5.458 1.00 97.88 98 THR A O 1
ATOM 772 N N . ILE A 1 99 ? -2.859 1.233 -4.456 1.00 97.56 99 ILE A N 1
ATOM 773 C CA . ILE A 1 99 ? -1.618 1.729 -3.850 1.00 97.56 99 ILE A CA 1
ATOM 774 C C . ILE A 1 99 ? -0.448 1.129 -4.623 1.00 97.56 99 ILE A C 1
ATOM 776 O O . ILE A 1 99 ? -0.389 -0.089 -4.789 1.00 97.56 99 ILE A O 1
ATOM 780 N N . ALA A 1 100 ? 0.474 1.969 -5.088 1.00 97.25 100 ALA A N 1
ATOM 781 C CA . ALA A 1 100 ? 1.688 1.546 -5.772 1.00 97.25 100 ALA A CA 1
ATOM 782 C C . ALA A 1 100 ? 2.900 1.644 -4.837 1.00 97.25 100 ALA A C 1
ATOM 784 O O . ALA A 1 100 ? 3.075 2.640 -4.131 1.00 97.25 100 ALA A O 1
ATOM 785 N N . PHE A 1 101 ? 3.754 0.627 -4.877 1.00 96.56 101 PHE A N 1
ATOM 786 C CA . PHE A 1 101 ? 4.986 0.505 -4.112 1.00 96.56 101 PHE A CA 1
ATOM 787 C C . PHE A 1 101 ? 6.162 0.282 -5.053 1.00 96.56 101 PHE A C 1
ATOM 789 O O . PHE A 1 101 ? 6.130 -0.634 -5.871 1.00 96.56 101 PHE A O 1
ATOM 796 N N . LEU A 1 102 ? 7.216 1.076 -4.907 1.00 95.38 102 LEU A N 1
ATOM 797 C CA . LEU A 1 102 ? 8.487 0.844 -5.581 1.00 95.38 102 LEU A CA 1
ATOM 798 C C . LEU A 1 102 ? 9.286 -0.215 -4.804 1.00 95.38 102 LEU A C 1
ATOM 800 O O . LEU A 1 102 ? 9.690 0.030 -3.663 1.00 95.38 102 LEU A O 1
ATOM 804 N N . ILE A 1 103 ? 9.506 -1.376 -5.424 1.00 94.06 103 ILE A N 1
ATOM 805 C CA . ILE A 1 103 ? 10.246 -2.524 -4.884 1.00 94.06 103 ILE A CA 1
ATOM 806 C C . ILE A 1 103 ? 11.364 -2.878 -5.866 1.00 94.06 103 ILE A C 1
ATOM 808 O O . ILE A 1 103 ? 11.114 -3.473 -6.917 1.00 94.06 103 ILE A O 1
ATOM 812 N N . GLY A 1 104 ? 12.602 -2.516 -5.522 1.00 90.69 104 GLY A N 1
ATOM 813 C CA . GLY A 1 104 ? 13.755 -2.735 -6.396 1.00 90.69 104 GLY A CA 1
ATOM 814 C C . GLY A 1 104 ? 13.563 -2.070 -7.762 1.00 90.69 104 GLY A C 1
ATOM 815 O O . GLY A 1 104 ? 13.427 -0.852 -7.843 1.00 90.69 104 GLY A O 1
ATOM 816 N N . ASP A 1 105 ? 13.537 -2.881 -8.818 1.00 91.62 105 ASP A N 1
ATOM 817 C CA . ASP A 1 105 ? 13.332 -2.498 -10.220 1.00 91.62 105 ASP A CA 1
ATOM 818 C C . ASP A 1 105 ? 11.880 -2.702 -10.698 1.00 91.62 105 ASP A C 1
ATOM 820 O O . ASP A 1 105 ? 11.609 -2.831 -11.894 1.00 91.62 105 ASP A O 1
ATOM 824 N N . SER A 1 106 ? 10.922 -2.749 -9.772 1.00 95.62 106 SER A N 1
ATOM 825 C CA . SER A 1 106 ? 9.515 -3.000 -10.079 1.00 95.62 106 SER A CA 1
ATOM 826 C C . SER A 1 106 ? 8.560 -2.155 -9.241 1.00 95.62 106 SER A C 1
ATOM 828 O O . SER A 1 106 ? 8.898 -1.649 -8.172 1.00 95.62 106 SER A O 1
ATOM 830 N N . ILE A 1 107 ? 7.335 -2.018 -9.736 1.00 97.56 107 ILE A N 1
ATOM 831 C CA . ILE A 1 107 ? 6.221 -1.360 -9.067 1.00 97.56 107 ILE A CA 1
ATOM 832 C C . ILE A 1 107 ? 5.193 -2.435 -8.724 1.00 97.56 107 ILE A C 1
ATOM 834 O O . ILE A 1 107 ? 4.502 -2.947 -9.609 1.00 97.56 107 ILE A O 1
ATOM 838 N N . TYR A 1 108 ? 5.084 -2.768 -7.443 1.00 98.44 108 TYR A N 1
ATOM 839 C CA . TYR A 1 108 ? 4.034 -3.636 -6.925 1.00 98.44 108 TYR A CA 1
ATOM 840 C C . TYR A 1 108 ? 2.803 -2.808 -6.580 1.00 98.44 108 TYR A C 1
ATOM 842 O O . TYR A 1 108 ? 2.899 -1.783 -5.910 1.00 98.44 108 TYR A O 1
ATOM 850 N N . GLN A 1 109 ? 1.640 -3.235 -7.051 1.00 98.50 109 GLN A N 1
ATOM 851 C CA . GLN A 1 109 ? 0.411 -2.464 -6.954 1.00 98.50 109 GLN A CA 1
ATOM 852 C C . GLN A 1 109 ? -0.692 -3.310 -6.357 1.00 98.50 109 GLN A C 1
ATOM 854 O O . GLN A 1 109 ? -0.871 -4.461 -6.752 1.00 98.50 109 GLN A O 1
ATOM 859 N N . VAL A 1 110 ? -1.440 -2.719 -5.431 1.00 98.44 110 VAL A N 1
ATOM 860 C CA . VAL A 1 110 ? -2.489 -3.404 -4.679 1.00 98.44 110 VAL A CA 1
ATOM 861 C C . VAL A 1 110 ? -3.763 -2.586 -4.733 1.00 98.44 110 VAL A C 1
ATOM 863 O O . VAL A 1 110 ? -3.806 -1.465 -4.222 1.00 98.44 110 VAL A O 1
ATOM 866 N N . HIS A 1 111 ? -4.809 -3.158 -5.316 1.00 98.25 111 HIS A N 1
ATOM 867 C CA . HIS A 1 111 ? -6.159 -2.635 -5.206 1.00 98.25 111 HIS A CA 1
ATOM 868 C C . HIS A 1 111 ? -6.765 -3.094 -3.875 1.00 98.25 111 HIS A C 1
ATOM 870 O O . HIS A 1 111 ? -7.284 -4.204 -3.760 1.00 98.25 111 HIS A O 1
ATOM 876 N N . TYR A 1 112 ? -6.665 -2.257 -2.841 1.00 96.25 112 TYR A N 1
ATOM 877 C CA . TYR A 1 112 ? -6.858 -2.673 -1.440 1.00 96.25 112 TYR A CA 1
ATOM 878 C C . TYR A 1 112 ? -8.300 -3.064 -1.080 1.00 96.25 112 TYR A C 1
ATOM 880 O O . TYR A 1 112 ? -8.553 -3.531 0.026 1.00 96.25 112 TYR A O 1
ATOM 888 N N . THR A 1 113 ? -9.269 -2.830 -1.969 1.00 94.69 113 THR A N 1
ATOM 889 C CA . THR A 1 113 ? -10.664 -3.232 -1.738 1.00 94.69 113 THR A CA 1
ATOM 890 C C . THR A 1 113 ? -10.991 -4.618 -2.292 1.00 94.69 113 THR A C 1
ATOM 892 O O . THR A 1 113 ? -11.941 -5.228 -1.808 1.00 94.69 113 THR A O 1
ATOM 895 N N . THR A 1 114 ? -10.237 -5.115 -3.283 1.00 97.00 114 THR A N 1
ATOM 896 C CA . THR A 1 114 ? -10.477 -6.428 -3.921 1.00 97.00 114 THR A CA 1
ATOM 897 C C . THR A 1 114 ? -9.288 -7.376 -3.849 1.00 97.00 114 THR A C 1
ATOM 899 O O . THR A 1 114 ? -9.404 -8.507 -4.315 1.00 97.00 114 THR A O 1
ATOM 902 N N . ASP A 1 115 ? -8.148 -6.927 -3.321 1.00 97.44 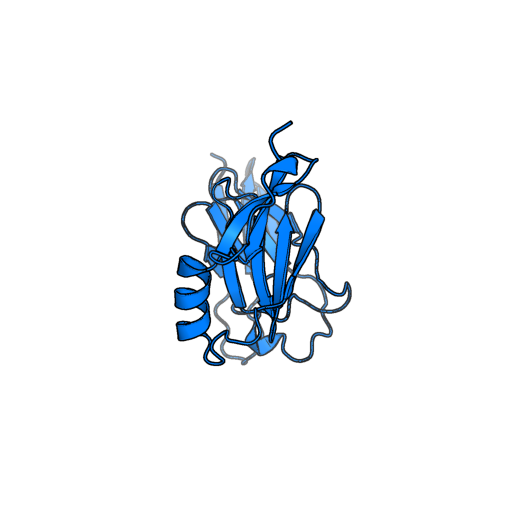115 ASP A N 1
ATOM 903 C CA . ASP A 1 115 ? -6.895 -7.684 -3.274 1.00 97.44 115 ASP A CA 1
ATOM 904 C C . ASP A 1 115 ? -6.356 -8.103 -4.657 1.00 97.44 115 ASP A C 1
ATOM 906 O O . ASP A 1 115 ? -5.495 -8.988 -4.772 1.00 97.44 115 ASP A O 1
ATOM 910 N N . ASP A 1 116 ? -6.836 -7.461 -5.726 1.00 98.19 116 ASP A N 1
ATOM 911 C CA . ASP A 1 116 ? -6.233 -7.579 -7.049 1.00 98.19 116 ASP A CA 1
ATOM 912 C C . ASP A 1 116 ? -4.882 -6.862 -7.045 1.00 98.19 116 ASP A C 1
ATOM 914 O O . ASP A 1 116 ? -4.746 -5.731 -6.566 1.00 98.19 116 ASP A O 1
ATOM 918 N N . THR A 1 117 ? -3.873 -7.527 -7.597 1.00 98.38 117 THR A N 1
ATOM 919 C CA . THR A 1 117 ? -2.503 -7.027 -7.616 1.00 98.38 117 THR A CA 1
ATOM 920 C C . THR A 1 117 ? -1.954 -6.992 -9.032 1.00 98.38 117 THR A C 1
ATOM 922 O O . THR A 1 117 ? -2.394 -7.730 -9.916 1.00 98.38 117 THR A O 1
ATOM 925 N N . TYR A 1 118 ? -0.982 -6.116 -9.253 1.00 98.25 118 TYR A N 1
ATOM 926 C CA . TYR A 1 118 ? -0.251 -6.034 -10.510 1.00 98.25 118 TYR A CA 1
ATOM 927 C C . TYR A 1 118 ? 1.203 -5.657 -10.232 1.00 98.25 118 TYR A C 1
ATOM 929 O O . TYR A 1 118 ? 1.482 -4.827 -9.368 1.00 98.25 118 TYR A O 1
ATOM 937 N N . VAL A 1 119 ? 2.132 -6.281 -10.953 1.00 98.00 119 VAL A N 1
ATOM 938 C CA . VAL A 1 119 ? 3.562 -5.964 -10.881 1.00 98.00 119 VAL A CA 1
ATOM 939 C C . VAL A 1 119 ? 3.986 -5.422 -12.235 1.00 98.00 119 VAL A C 1
ATOM 941 O O . VAL A 1 119 ? 3.898 -6.122 -13.240 1.00 98.00 119 VAL A O 1
ATOM 944 N N . GLN A 1 120 ? 4.476 -4.188 -12.249 1.00 95.62 120 GLN A N 1
ATOM 945 C CA . GLN A 1 120 ? 5.034 -3.546 -13.433 1.00 95.62 120 GLN A CA 1
ATOM 946 C C . GLN A 1 120 ? 6.549 -3.450 -13.271 1.00 95.62 120 GLN A C 1
ATOM 948 O O . GLN A 1 120 ? 7.019 -2.780 -12.358 1.00 95.62 120 GLN A O 1
ATOM 953 N N . LYS A 1 121 ? 7.329 -4.090 -14.145 1.00 95.00 121 LYS A N 1
ATOM 954 C CA . LYS A 1 121 ? 8.778 -3.844 -14.177 1.00 95.00 121 LYS A CA 1
ATOM 955 C C . LYS A 1 121 ? 9.046 -2.413 -14.635 1.00 95.00 121 LYS A C 1
ATOM 957 O O . LYS A 1 121 ? 8.341 -1.922 -15.523 1.00 95.00 121 LY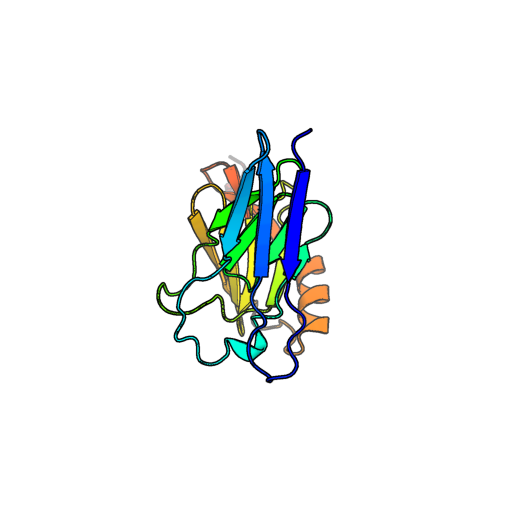S A O 1
ATOM 962 N N . LEU A 1 122 ? 10.052 -1.776 -14.041 1.00 92.88 122 LEU A N 1
ATOM 963 C CA . LEU A 1 122 ? 10.580 -0.521 -14.555 1.00 92.88 122 LEU A CA 1
ATOM 964 C C . LEU A 1 122 ? 11.230 -0.766 -15.920 1.00 92.88 122 LEU A C 1
ATOM 966 O O . LEU A 1 122 ? 11.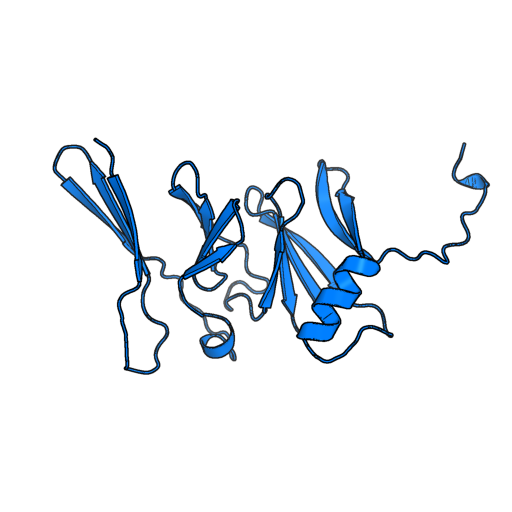804 -1.830 -16.165 1.00 92.88 122 LEU A O 1
ATOM 970 N N . ALA A 1 123 ? 11.133 0.214 -16.817 1.00 89.25 123 ALA A N 1
ATOM 971 C CA . ALA A 1 123 ? 11.842 0.144 -18.088 1.00 89.25 123 ALA A CA 1
ATOM 972 C C . ALA A 1 123 ? 13.363 0.171 -17.859 1.00 89.25 123 ALA A C 1
ATOM 974 O O . ALA A 1 123 ? 13.852 0.675 -16.848 1.00 89.25 123 ALA A O 1
ATOM 975 N N . VAL A 1 124 ? 14.123 -0.369 -18.814 1.00 85.50 124 VAL A N 1
ATOM 976 C CA . VAL A 1 124 ? 15.582 -0.564 -18.697 1.00 85.50 124 VAL A CA 1
ATOM 977 C C . VAL A 1 124 ? 16.340 0.755 -18.478 1.00 85.50 124 VAL A C 1
ATOM 979 O O . VAL A 1 124 ? 17.390 0.771 -17.841 1.00 85.50 124 VAL A O 1
ATOM 982 N N . ASN A 1 125 ? 15.800 1.860 -18.987 1.00 86.38 125 ASN A N 1
ATOM 983 C CA . ASN A 1 125 ? 16.346 3.211 -18.866 1.00 86.38 125 ASN A CA 1
ATOM 984 C C . ASN A 1 125 ? 15.875 3.964 -17.609 1.00 86.38 125 ASN A C 1
ATOM 986 O O . ASN A 1 125 ? 16.222 5.135 -17.453 1.00 86.38 125 ASN A O 1
ATOM 990 N N . ALA A 1 126 ? 15.104 3.329 -16.721 1.00 89.12 126 ALA A N 1
ATOM 991 C CA . ALA A 1 126 ? 14.666 3.966 -15.490 1.00 89.12 126 ALA A CA 1
ATOM 992 C C . ALA A 1 126 ? 15.875 4.381 -14.624 1.00 89.12 126 ALA A C 1
ATOM 994 O O . ALA A 1 126 ? 16.859 3.635 -14.520 1.00 89.12 126 ALA A O 1
ATOM 995 N N . PRO A 1 127 ? 15.816 5.548 -13.958 1.00 89.38 127 PRO A N 1
ATOM 996 C CA . PRO A 1 127 ? 16.827 5.942 -12.987 1.00 89.38 127 PRO A CA 1
ATOM 997 C C . PRO A 1 127 ? 16.996 4.901 -11.872 1.00 89.38 127 PRO A C 1
ATOM 999 O O . PRO A 1 127 ? 16.114 4.092 -11.602 1.00 89.38 127 PRO A O 1
ATOM 1002 N N . LYS A 1 128 ? 18.136 4.931 -11.175 1.00 85.88 128 LYS A N 1
ATOM 1003 C CA . LYS A 1 128 ? 18.395 4.026 -10.034 1.00 85.88 128 LYS A CA 1
ATOM 1004 C C . LYS A 1 128 ? 18.182 4.681 -8.673 1.00 85.88 128 LYS A C 1
ATOM 1006 O O . LYS A 1 128 ? 18.001 3.990 -7.674 1.00 85.88 128 LYS A O 1
ATOM 1011 N N . GLN A 1 129 ? 18.258 6.008 -8.613 1.00 86.62 129 GLN A N 1
ATOM 1012 C CA . GLN A 1 129 ? 18.059 6.747 -7.372 1.00 86.62 129 GLN A CA 1
ATOM 1013 C C . GLN A 1 129 ? 16.575 6.985 -7.148 1.00 86.62 129 GLN A C 1
ATOM 1015 O O . GLN A 1 129 ? 15.893 7.491 -8.033 1.00 86.62 129 GLN A O 1
ATOM 1020 N N . ILE A 1 130 ? 16.102 6.662 -5.946 1.00 84.38 130 ILE A N 1
ATOM 1021 C CA . ILE A 1 130 ? 14.681 6.688 -5.603 1.00 84.38 130 ILE A CA 1
ATOM 1022 C C . ILE A 1 130 ? 14.001 8.021 -5.987 1.00 84.38 130 ILE A C 1
ATOM 1024 O O . ILE A 1 130 ? 13.030 7.946 -6.732 1.00 84.38 130 ILE A O 1
ATOM 1028 N N . PRO A 1 131 ? 14.493 9.220 -5.598 1.00 87.38 131 PRO A N 1
ATOM 1029 C CA . PRO A 1 131 ? 13.859 10.485 -5.992 1.00 87.38 131 PRO A CA 1
ATOM 1030 C C . PRO A 1 131 ? 13.712 10.658 -7.511 1.00 87.38 131 PRO A C 1
ATOM 1032 O O . PRO A 1 131 ? 12.633 10.993 -7.985 1.00 87.38 131 PRO A O 1
ATOM 1035 N N . ALA A 1 132 ? 14.754 10.330 -8.278 1.00 88.94 132 ALA A N 1
ATOM 1036 C CA . ALA A 1 132 ? 14.717 10.404 -9.737 1.00 88.94 132 ALA A CA 1
ATOM 1037 C C . ALA A 1 132 ? 13.755 9.373 -10.354 1.00 88.94 132 ALA A C 1
ATOM 1039 O O . ALA A 1 132 ? 13.143 9.637 -11.384 1.00 88.94 132 ALA A O 1
ATOM 1040 N N . VAL A 1 133 ? 13.584 8.205 -9.721 1.00 90.81 133 VAL A N 1
ATOM 1041 C C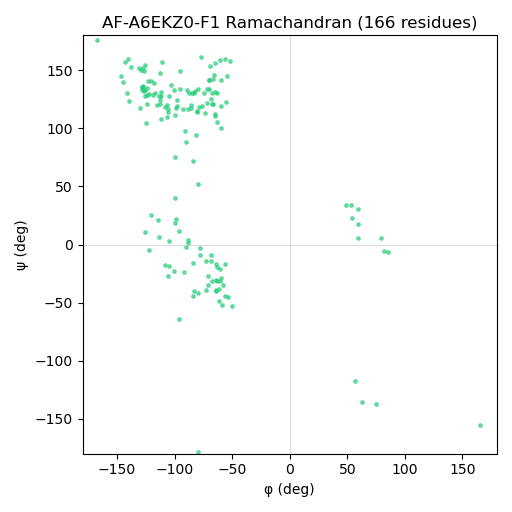A . VAL A 1 133 ? 12.582 7.212 -10.141 1.00 90.81 133 VAL A CA 1
ATOM 1042 C C . VAL A 1 133 ? 11.166 7.762 -9.981 1.00 90.81 133 VAL A C 1
ATOM 1044 O O . VAL A 1 133 ? 10.343 7.540 -10.862 1.00 90.81 133 VAL A O 1
ATOM 1047 N N . TYR A 1 134 ? 10.872 8.493 -8.898 1.00 89.06 134 TYR A N 1
ATOM 1048 C CA . TYR A 1 134 ? 9.553 9.108 -8.700 1.00 89.06 134 TYR A CA 1
ATOM 1049 C C . TYR A 1 134 ? 9.199 10.073 -9.834 1.00 89.06 134 TYR A C 1
ATOM 1051 O O . TYR A 1 134 ? 8.126 9.941 -10.420 1.00 89.06 134 TYR A O 1
ATOM 1059 N N . GLU A 1 135 ? 10.094 11.012 -10.142 1.00 90.19 135 GLU A N 1
ATOM 1060 C CA . GLU A 1 135 ? 9.899 12.006 -11.207 1.00 90.19 135 GLU A CA 1
ATOM 1061 C C . GLU A 1 135 ? 9.744 11.320 -12.568 1.00 90.19 135 GLU A C 1
ATOM 1063 O O . GLU A 1 135 ? 8.761 11.533 -13.275 1.00 90.19 135 GLU A O 1
ATOM 1068 N N . TRP A 1 136 ? 10.643 10.385 -12.881 1.00 92.19 136 TRP A N 1
ATOM 1069 C CA . TRP A 1 136 ? 10.602 9.652 -14.141 1.00 92.19 136 TRP A CA 1
ATOM 1070 C C . TRP A 1 136 ? 9.312 8.836 -14.312 1.00 92.19 136 TRP A C 1
ATOM 1072 O O . TRP A 1 136 ? 8.739 8.794 -15.401 1.00 92.19 136 TRP A O 1
ATOM 1082 N N . ILE A 1 137 ? 8.799 8.223 -13.239 1.00 92.81 137 ILE A N 1
ATOM 1083 C CA . ILE A 1 137 ? 7.521 7.504 -13.282 1.00 92.81 137 ILE A CA 1
ATOM 1084 C C . ILE A 1 137 ? 6.354 8.452 -13.586 1.00 92.81 137 ILE A C 1
ATOM 1086 O O . ILE A 1 137 ? 5.451 8.072 -14.329 1.00 92.81 137 ILE A O 1
ATOM 1090 N N . GLN A 1 138 ? 6.349 9.666 -13.031 1.00 90.44 138 GLN A N 1
ATOM 1091 C CA . GLN A 1 138 ? 5.277 10.637 -13.285 1.00 90.44 138 GLN A CA 1
ATOM 1092 C C . GLN A 1 138 ? 5.201 11.050 -14.761 1.00 90.44 138 GLN A C 1
ATOM 1094 O O . GLN A 1 138 ? 4.108 11.305 -15.263 1.00 90.44 138 GLN A O 1
ATOM 1099 N N . GLU A 1 139 ? 6.338 11.074 -15.453 1.00 90.69 139 GLU A N 1
ATOM 1100 C CA . GLU A 1 139 ? 6.424 11.417 -16.875 1.00 90.69 139 GLU A CA 1
ATOM 1101 C C . GLU A 1 139 ? 6.105 10.223 -17.787 1.00 90.69 139 GLU A C 1
ATOM 1103 O O . GLU A 1 139 ? 5.388 10.367 -18.774 1.00 90.69 139 GLU A O 1
ATOM 1108 N N . ASN A 1 140 ? 6.583 9.026 -17.432 1.00 93.31 140 ASN A N 1
ATOM 1109 C CA . ASN A 1 140 ? 6.626 7.877 -18.343 1.00 93.31 140 ASN A CA 1
ATOM 1110 C C . ASN A 1 140 ? 5.559 6.806 -18.061 1.00 93.31 140 ASN A C 1
ATOM 1112 O O . ASN A 1 140 ? 5.575 5.745 -18.679 1.00 93.31 140 ASN A O 1
ATOM 1116 N N . TYR A 1 141 ? 4.660 7.009 -17.092 1.00 94.62 141 TYR A N 1
ATOM 1117 C CA . TYR A 1 141 ? 3.634 6.021 -16.734 1.00 94.62 141 TYR A CA 1
ATOM 1118 C C . TYR A 1 141 ? 2.237 6.638 -16.743 1.00 94.62 141 TYR A C 1
ATOM 1120 O O . TYR A 1 141 ? 2.037 7.829 -16.504 1.00 94.62 141 TYR A O 1
ATOM 1128 N N . ALA A 1 142 ? 1.234 5.806 -17.019 1.00 95.06 142 ALA A N 1
ATOM 1129 C CA . ALA A 1 142 ? -0.177 6.145 -16.879 1.00 95.06 142 ALA A CA 1
ATOM 1130 C C . ALA A 1 142 ? -0.893 5.122 -16.026 1.00 95.06 142 ALA A C 1
ATOM 1132 O O . ALA A 1 142 ? -0.606 3.929 -16.064 1.00 95.06 142 ALA A O 1
ATOM 1133 N N . PHE A 1 143 ? -1.913 5.597 -15.329 1.00 95.69 143 PHE A N 1
ATOM 1134 C CA . PHE A 1 143 ? -2.934 4.724 -14.795 1.00 95.69 143 PHE A CA 1
ATOM 1135 C C . PHE A 1 143 ? -3.876 4.273 -15.911 1.00 95.69 143 PHE A C 1
ATOM 1137 O O . PHE A 1 143 ? -4.560 5.087 -16.529 1.00 95.69 143 PHE A O 1
ATOM 1144 N N . GLU A 1 144 ? -3.935 2.966 -16.130 1.00 95.94 144 GLU A N 1
ATOM 1145 C CA . GLU A 1 144 ? -4.832 2.320 -17.077 1.00 95.94 144 GLU A CA 1
ATOM 1146 C C . GLU A 1 144 ? -5.783 1.374 -16.356 1.00 95.94 144 GLU A C 1
ATOM 1148 O O . GLU A 1 144 ? -5.385 0.604 -15.476 1.00 95.94 144 GLU A O 1
ATOM 1153 N N . LYS A 1 145 ? -7.048 1.374 -16.778 1.00 96.69 145 LYS A N 1
ATOM 1154 C CA . LYS A 1 145 ? -8.029 0.420 -16.268 1.00 96.69 145 LYS A CA 1
ATOM 1155 C C . LYS A 1 145 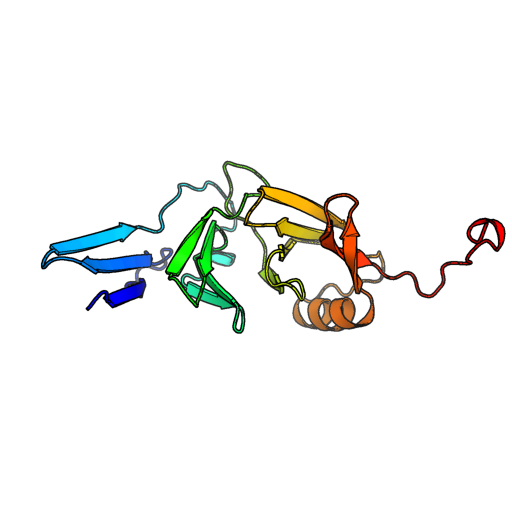? -7.866 -0.935 -16.946 1.00 96.69 145 LYS A C 1
ATOM 1157 O O . LYS A 1 145 ? -7.775 -1.030 -18.167 1.00 96.69 145 LYS A O 1
ATOM 1162 N N . ASN A 1 146 ? -7.872 -1.999 -16.155 1.00 94.88 146 ASN A N 1
ATOM 1163 C CA . ASN A 1 146 ? -7.982 -3.359 -16.671 1.00 94.88 146 ASN A CA 1
ATOM 1164 C C . ASN A 1 146 ? -9.446 -3.710 -17.022 1.00 94.88 146 ASN A C 1
ATOM 1166 O O . ASN A 1 146 ? -10.364 -2.912 -16.831 1.00 94.88 146 ASN A O 1
ATOM 1170 N N . LYS A 1 147 ? -9.689 -4.947 -17.477 1.00 94.81 147 LYS A N 1
ATOM 1171 C CA . LYS A 1 147 ? -11.038 -5.448 -17.821 1.00 94.81 147 LYS A CA 1
ATOM 1172 C C . LYS A 1 147 ? -12.032 -5.450 -16.648 1.00 94.81 147 LYS A C 1
ATOM 1174 O O . LYS A 1 147 ? -13.233 -5.476 -16.882 1.00 94.81 147 LYS A O 1
ATOM 1179 N N . LYS A 1 148 ? -11.547 -5.429 -15.402 1.00 95.50 148 LYS A N 1
ATOM 1180 C CA . LYS A 1 148 ? -12.366 -5.326 -14.182 1.00 95.50 148 LYS A CA 1
ATOM 1181 C C . LYS A 1 148 ? -12.631 -3.868 -13.772 1.00 95.50 148 LYS A C 1
ATOM 1183 O O . LYS A 1 148 ? -13.241 -3.632 -12.738 1.00 95.50 148 LYS A O 1
ATOM 1188 N N . GLY A 1 149 ? -12.145 -2.891 -14.543 1.00 96.12 149 GLY A N 1
ATOM 1189 C CA . GLY A 1 149 ? -12.249 -1.467 -14.226 1.00 96.12 149 GLY A CA 1
AT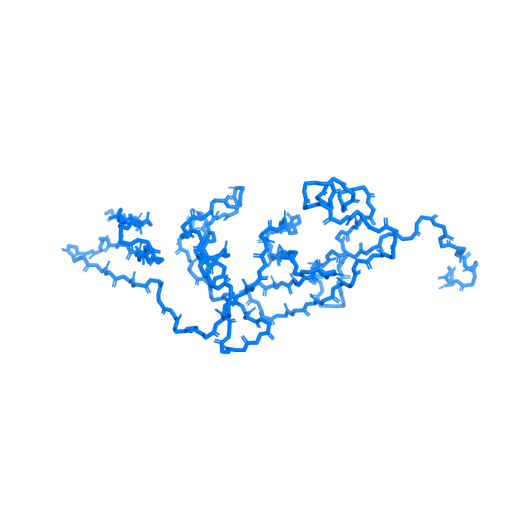OM 1190 C C . GLY A 1 149 ? -11.230 -0.963 -13.198 1.00 96.12 149 GLY A C 1
ATOM 1191 O O . GLY A 1 149 ? -11.303 0.206 -12.825 1.00 96.12 149 GLY A O 1
ATOM 1192 N N . ILE A 1 150 ? -10.282 -1.804 -12.769 1.00 97.88 150 ILE A N 1
ATOM 1193 C CA . ILE A 1 150 ? -9.268 -1.468 -11.760 1.00 97.88 150 ILE A CA 1
ATOM 1194 C C . ILE A 1 150 ? -8.106 -0.738 -12.415 1.00 97.88 150 ILE A C 1
ATOM 1196 O O . ILE A 1 150 ? -7.563 -1.203 -13.419 1.00 97.88 150 ILE A O 1
ATOM 1200 N N . SER A 1 151 ? -7.728 0.387 -11.818 1.00 97.75 151 SER A N 1
ATOM 1201 C CA . SER A 1 151 ? -6.677 1.270 -12.302 1.00 97.75 151 SER A CA 1
ATOM 1202 C C . SER A 1 151 ? -5.293 0.829 -11.815 1.00 97.75 151 SER A C 1
ATOM 1204 O O . SER A 1 151 ? -5.031 0.829 -10.610 1.00 97.75 151 SER A O 1
ATOM 1206 N N . PHE A 1 152 ? -4.404 0.477 -12.744 1.00 98.06 152 PHE A N 1
ATOM 1207 C CA . PHE A 1 152 ? -3.006 0.136 -12.474 1.00 98.06 152 PHE A CA 1
ATOM 1208 C C . PHE A 1 152 ? -2.066 1.034 -13.281 1.00 98.06 152 PHE A C 1
ATOM 1210 O O . PHE A 1 152 ? -2.324 1.343 -14.440 1.00 98.06 152 PHE A O 1
ATOM 1217 N N . LEU A 1 153 ? -0.967 1.440 -12.658 1.00 96.94 153 LEU A N 1
ATOM 1218 C CA . LEU A 1 153 ? 0.120 2.208 -13.243 1.00 96.94 153 LEU A CA 1
ATOM 1219 C C . LEU A 1 153 ? 0.927 1.328 -14.204 1.00 96.94 153 LEU A C 1
ATOM 1221 O O . LEU A 1 153 ? 1.466 0.291 -13.810 1.00 96.94 153 LEU A O 1
ATOM 1225 N N . LYS A 1 154 ? 1.024 1.738 -15.461 1.00 95.88 154 LYS A N 1
ATOM 1226 C CA . LYS A 1 154 ? 1.747 1.034 -16.517 1.00 95.88 154 LYS A CA 1
ATOM 1227 C C . LYS A 1 154 ? 2.666 1.982 -17.256 1.00 95.88 154 LYS A C 1
ATOM 1229 O O . LYS A 1 154 ? 2.405 3.181 -17.310 1.00 95.88 154 LYS A O 1
ATOM 1234 N N . TYR A 1 155 ? 3.740 1.421 -17.796 1.00 93.12 155 TYR A N 1
ATOM 1235 C CA . TYR A 1 155 ? 4.669 2.167 -18.628 1.00 93.12 155 TYR A CA 1
ATOM 1236 C C . TYR A 1 155 ? 3.952 2.648 -19.892 1.00 93.12 155 TYR A C 1
ATOM 1238 O O . TYR A 1 155 ? 3.284 1.852 -20.555 1.00 93.12 155 TYR A O 1
ATOM 1246 N N . LYS A 1 156 ? 4.084 3.937 -20.197 1.00 86.56 156 LYS A N 1
ATOM 1247 C CA . LYS A 1 156 ? 3.713 4.514 -21.483 1.00 86.56 156 LYS A CA 1
ATOM 1248 C C . LYS A 1 156 ? 4.921 4.395 -22.392 1.00 86.56 156 LYS A C 1
ATOM 1250 O O . LYS A 1 156 ? 5.967 4.970 -22.112 1.00 86.56 156 LYS A O 1
ATOM 1255 N N . ASP A 1 157 ? 4.764 3.640 -23.462 1.00 66.25 157 ASP A N 1
ATOM 1256 C CA . ASP A 1 157 ? 5.709 3.687 -24.563 1.00 66.25 157 ASP A CA 1
ATOM 1257 C C . ASP A 1 157 ? 5.207 4.741 -25.556 1.00 66.25 157 ASP A C 1
ATOM 1259 O O . ASP A 1 157 ? 4.285 4.474 -26.331 1.00 66.25 157 ASP A O 1
ATOM 1263 N N . ASP A 1 158 ? 5.752 5.957 -25.475 1.00 56.72 158 ASP A N 1
ATOM 1264 C CA . ASP A 1 158 ? 5.417 7.047 -26.403 1.00 56.72 158 ASP A CA 1
ATOM 1265 C C . ASP A 1 158 ? 5.936 6.762 -27.834 1.00 56.72 158 ASP A C 1
ATOM 1267 O O . ASP A 1 158 ? 5.453 7.376 -28.785 1.00 56.72 158 ASP A O 1
ATOM 1271 N N . ASP A 1 159 ? 6.833 5.778 -28.009 1.00 55.00 159 ASP A N 1
ATOM 1272 C CA . ASP A 1 159 ? 7.358 5.312 -29.303 1.00 55.00 159 ASP A CA 1
ATOM 1273 C C . ASP A 1 159 ? 6.613 4.076 -29.849 1.00 55.00 159 ASP A C 1
ATOM 1275 O O . ASP A 1 159 ? 7.043 3.454 -30.830 1.00 55.00 159 ASP A O 1
ATOM 1279 N N . ARG A 1 160 ? 5.461 3.701 -29.270 1.00 46.38 160 ARG A N 1
ATOM 1280 C CA . ARG A 1 160 ? 4.657 2.601 -29.814 1.00 46.38 160 ARG A CA 1
ATOM 1281 C C . ARG A 1 160 ? 4.165 2.969 -31.218 1.00 46.38 160 ARG A C 1
ATOM 1283 O O . ARG A 1 160 ? 3.205 3.719 -31.380 1.00 46.38 160 ARG A O 1
ATOM 1290 N N . VAL A 1 161 ? 4.775 2.369 -32.243 1.00 44.50 161 VAL A N 1
ATOM 1291 C CA . VAL A 1 161 ? 4.229 2.333 -33.607 1.00 44.50 161 VAL A CA 1
ATOM 1292 C C . VAL A 1 161 ? 2.874 1.631 -33.530 1.00 44.50 161 VAL A C 1
ATOM 1294 O O . VAL A 1 161 ? 2.793 0.410 -33.400 1.00 44.50 161 VAL A O 1
ATOM 1297 N N . VAL A 1 162 ? 1.798 2.415 -33.534 1.00 47.44 162 VAL A N 1
ATOM 1298 C CA . VAL A 1 162 ? 0.432 1.893 -33.571 1.00 47.44 162 VAL A CA 1
ATOM 1299 C C . VAL A 1 162 ? 0.186 1.370 -34.979 1.00 47.44 162 VAL A C 1
ATOM 1301 O O . VAL A 1 162 ? 0.153 2.143 -35.937 1.00 47.44 162 VAL A O 1
ATOM 1304 N N . ASP A 1 163 ? 0.030 0.056 -35.114 1.00 44.75 163 ASP A N 1
ATOM 1305 C CA . ASP A 1 163 ? -0.406 -0.535 -36.372 1.00 44.75 163 ASP A CA 1
ATOM 1306 C C . ASP A 1 163 ? -1.854 -0.088 -36.633 1.00 44.75 163 ASP A C 1
ATOM 1308 O O . ASP A 1 163 ? -2.751 -0.323 -35.817 1.00 44.75 163 ASP A O 1
ATOM 1312 N N . ILE A 1 164 ? -2.096 0.584 -37.765 1.00 53.91 164 ILE A N 1
ATOM 1313 C CA . ILE A 1 164 ? -3.408 1.141 -38.155 1.00 53.91 164 ILE A CA 1
ATOM 1314 C C . ILE A 1 164 ? -4.510 0.062 -38.175 1.00 53.91 164 ILE A C 1
ATOM 1316 O O . ILE A 1 164 ? -5.698 0.381 -38.115 1.00 53.91 164 ILE A O 1
ATOM 1320 N N . SER A 1 165 ? -4.141 -1.222 -38.195 1.00 51.28 165 SER A N 1
ATOM 1321 C CA . SER A 1 165 ? -5.073 -2.344 -38.068 1.00 51.28 165 SER A CA 1
ATOM 1322 C C . SER A 1 165 ? -5.818 -2.442 -36.727 1.00 51.28 165 SER A C 1
ATOM 1324 O O . SER A 1 165 ? -6.828 -3.140 -36.678 1.00 51.28 165 SER A O 1
ATOM 1326 N N . GLU A 1 166 ? -5.368 -1.765 -35.661 1.00 49.62 166 GLU A N 1
ATOM 1327 C CA . GLU A 1 166 ? -6.034 -1.786 -34.342 1.00 49.62 166 GLU A CA 1
ATOM 1328 C C . GLU A 1 166 ? -7.290 -0.884 -34.262 1.00 49.62 166 GLU A C 1
ATOM 1330 O O . GLU A 1 166 ? -8.055 -0.996 -33.307 1.00 49.62 166 GLU A O 1
ATOM 1335 N N . PHE A 1 167 ? -7.558 -0.040 -35.271 1.00 53.38 167 PHE A N 1
ATOM 1336 C CA . PHE A 1 167 ? -8.747 0.831 -35.353 1.00 53.38 167 PHE A CA 1
ATOM 1337 C C . PHE A 1 167 ? -9.869 0.270 -36.250 1.00 53.38 167 PHE A C 1
ATOM 1339 O O . PHE A 1 167 ? -10.494 1.018 -37.005 1.00 53.38 167 PHE A O 1
ATOM 1346 N N . LYS A 1 168 ? -10.126 -1.042 -36.200 1.00 40.28 168 LYS A N 1
ATOM 1347 C CA . LYS A 1 168 ? -11.303 -1.642 -36.853 1.00 40.28 168 LYS A CA 1
ATOM 1348 C C . LYS A 1 168 ? -12.490 -1.781 -35.913 1.00 40.28 168 LYS A C 1
ATOM 1350 O O . LYS A 1 168 ? -12.295 -2.307 -34.797 1.00 40.28 168 LYS A O 1
#

Foldseek 3Di:
DKDKDWDWDDDPPLDLTWIWIWIQDPNDIDIDTPDDAAPAPCLSVQQNAWDAQPQQATQGSQQWTQGPPPRDIFGWDEPDNRHRNNFHFQHADPVRQKTWTDDQQWIWIARRVPRDIDIEGHPPPADRDPVSNSVVQVVFWDFDQDPVRDTDIYGHDPVPPDDPVVVD

Secondary structure (DSSP, 8-state):
--EEEEEE----SSS---EEEEEEETTEEEEEE-------TTHHHH--SEEEETTTEEEETTTEEEETTT--EEEPPPSBTTB---SEEEEE-TTS-EEEEEETTEEEEEETTTTEEEEEEPPTT--SSHHHHHHHHHHHEEEEE-TTS-EEEEE--TT----GGG--

Radius of gyration: 18.39 Å; Cα contacts (8 Å, |Δi|>4): 305; chains: 1; bounding box: 40×27×65 Å

pLDDT: mean 88.89, std 12.44, range [40.28, 98.5]